Protein AF-A0A7W6ZNG0-F1 (afdb_monomer_lite)

Radius of gyration: 15.79 Å; chains: 1; bounding box: 34×32×44 Å

Foldseek 3Di:
DDPPPPDDPLLLVLLQVCPALPDPDDNVRSQVSCVVVVQAPDRPHGDPVSVVSLCVQQDDLDDDPLLVVLLVQCVPPDDPVSNVVSLVSCVVVVQWDQRPVPRGIDGGSNVVSNCCRPVVVVD

pLDDT: mean 89.83, std 12.47, range [33.31, 97.75]

Sequence (123 aa):
MSEHSDFTDEEIHAVRERFEETTMATTEEKNARLVKLRLVDGPGRLNSRGKAILTMLQGPRTATKAEIAALIRHYTAKTDKEKAAANQELLDVNLGYVSIYHGYVWLNLRGEMLWHHEMMRSR

Structure (mmCIF, N/CA/C/O backbone):
data_AF-A0A7W6ZNG0-F1
#
_entry.id   AF-A0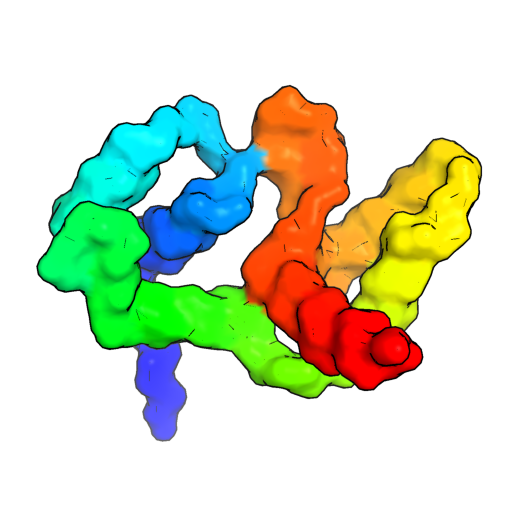A7W6ZNG0-F1
#
loop_
_atom_site.group_PDB
_atom_site.id
_atom_site.type_symbol
_atom_site.label_atom_id
_atom_site.label_alt_id
_atom_site.label_comp_id
_atom_site.label_asym_id
_atom_site.label_entity_id
_atom_site.label_seq_id
_atom_site.pdbx_PDB_ins_code
_atom_site.Cartn_x
_atom_site.Cartn_y
_atom_site.Cartn_z
_atom_site.occupancy
_atom_site.B_iso_or_equiv
_atom_site.auth_seq_id
_atom_site.auth_comp_id
_atom_site.auth_asym_id
_atom_site.auth_atom_id
_atom_site.pdbx_PDB_model_num
ATOM 1 N N . MET A 1 1 ? -12.780 -15.676 -17.551 1.00 33.31 1 MET A N 1
ATOM 2 C CA . MET A 1 1 ? -11.450 -16.092 -17.059 1.00 33.31 1 MET A CA 1
ATOM 3 C C . MET A 1 1 ? -10.691 -14.813 -16.762 1.00 33.31 1 MET A C 1
ATOM 5 O O . MET A 1 1 ? -10.693 -13.943 -17.618 1.00 33.31 1 MET A O 1
ATOM 9 N N . SER A 1 2 ? -10.235 -14.620 -15.525 1.00 40.06 2 SER A N 1
ATOM 10 C CA . SER A 1 2 ? -9.764 -13.324 -15.017 1.00 40.06 2 SER A CA 1
ATOM 11 C C . SER A 1 2 ? -8.412 -12.927 -15.616 1.00 40.06 2 SER A C 1
ATOM 13 O O . SER A 1 2 ? -7.450 -13.668 -15.442 1.00 40.06 2 SER A O 1
ATOM 15 N N . GLU A 1 3 ? -8.325 -11.741 -16.222 1.00 46.53 3 GLU A N 1
ATOM 16 C CA . GLU A 1 3 ? -7.107 -11.085 -16.752 1.00 46.53 3 GLU A CA 1
ATOM 17 C C . GLU A 1 3 ? -6.062 -10.711 -15.669 1.00 46.53 3 GLU A C 1
ATOM 19 O O . GLU A 1 3 ? -5.291 -9.769 -15.818 1.00 46.53 3 GLU A O 1
ATOM 24 N N . HIS A 1 4 ? -6.030 -11.423 -14.543 1.00 49.84 4 HIS A N 1
ATOM 25 C CA . HIS A 1 4 ? -5.078 -11.194 -13.455 1.00 49.84 4 HIS A CA 1
ATOM 26 C C . HIS A 1 4 ? -3.850 -12.120 -13.521 1.00 49.84 4 HIS A C 1
ATOM 28 O O . HIS A 1 4 ? -3.029 -12.082 -12.612 1.00 49.84 4 HIS A O 1
ATOM 34 N N . SER A 1 5 ? -3.696 -12.937 -14.572 1.00 55.59 5 SER A N 1
ATOM 35 C CA . SER A 1 5 ? -2.604 -13.922 -14.686 1.00 55.59 5 SER A CA 1
ATOM 36 C C . SER A 1 5 ? -1.274 -13.389 -15.227 1.00 55.59 5 SER A C 1
ATOM 38 O O . SER A 1 5 ? -0.315 -14.152 -15.276 1.00 55.59 5 SER A O 1
ATOM 40 N N . ASP A 1 6 ? -1.188 -12.121 -15.640 1.00 81.12 6 ASP A N 1
ATOM 41 C CA . ASP A 1 6 ? -0.109 -11.701 -16.548 1.00 81.12 6 ASP A CA 1
ATOM 42 C C . ASP A 1 6 ? 0.951 -10.784 -15.925 1.00 81.12 6 ASP A C 1
ATOM 44 O O . ASP A 1 6 ? 1.876 -10.387 -16.633 1.00 81.12 6 ASP A O 1
ATOM 48 N N . PHE A 1 7 ? 0.850 -10.405 -14.646 1.00 92.12 7 PHE A N 1
ATOM 49 C CA . PHE A 1 7 ? 1.889 -9.607 -13.977 1.00 92.12 7 PHE A CA 1
ATOM 50 C C . PHE A 1 7 ? 2.928 -10.508 -13.318 1.00 92.12 7 PHE A C 1
ATOM 52 O O . PHE A 1 7 ? 2.572 -11.486 -12.664 1.00 92.12 7 PHE A O 1
ATOM 59 N N . THR A 1 8 ? 4.206 -10.161 -13.445 1.00 94.44 8 THR A N 1
ATOM 60 C CA . THR A 1 8 ? 5.260 -10.862 -12.705 1.00 94.44 8 THR A CA 1
ATOM 61 C C . THR A 1 8 ? 5.362 -10.329 -11.279 1.00 94.44 8 THR A C 1
ATOM 63 O O . THR A 1 8 ? 5.059 -9.162 -11.009 1.00 94.44 8 THR A O 1
ATOM 66 N N . ASP A 1 9 ? 5.856 -11.158 -10.359 1.00 94.62 9 ASP A N 1
ATOM 67 C CA . ASP A 1 9 ? 6.121 -10.734 -8.979 1.00 94.62 9 ASP A CA 1
ATOM 68 C C . ASP A 1 9 ? 7.080 -9.537 -8.925 1.00 94.62 9 ASP A C 1
ATOM 70 O O . ASP A 1 9 ? 6.912 -8.637 -8.103 1.00 94.62 9 ASP A O 1
ATOM 74 N N . GLU A 1 10 ? 8.047 -9.476 -9.847 1.00 95.31 10 GLU A N 1
ATOM 75 C CA . GLU A 1 10 ? 8.983 -8.356 -9.972 1.00 95.31 10 GLU A CA 1
ATOM 76 C C . GLU A 1 10 ? 8.276 -7.048 -10.346 1.00 95.31 10 GLU A C 1
ATOM 78 O O . GLU A 1 10 ? 8.589 -5.994 -9.789 1.00 95.31 10 GLU A O 1
ATOM 83 N N . GLU A 1 11 ? 7.306 -7.095 -11.263 1.00 96.62 11 GLU A N 1
ATOM 84 C CA . GLU A 1 11 ? 6.517 -5.925 -11.653 1.00 96.62 11 GLU A CA 1
ATOM 85 C C . GLU A 1 11 ? 5.623 -5.445 -10.511 1.00 96.62 11 GLU A C 1
ATOM 87 O O . GLU A 1 11 ? 5.567 -4.246 -10.224 1.00 96.62 11 GLU A O 1
ATOM 92 N N . ILE A 1 12 ? 4.958 -6.380 -9.828 1.00 96.06 12 ILE A N 1
ATOM 93 C CA . ILE A 1 12 ? 4.118 -6.081 -8.667 1.00 96.06 12 ILE A CA 1
ATOM 94 C C . ILE A 1 12 ? 4.961 -5.437 -7.567 1.00 96.06 12 ILE A C 1
ATOM 96 O O . ILE A 1 12 ? 4.576 -4.402 -7.017 1.00 96.06 12 ILE A O 1
ATOM 100 N N . HIS A 1 13 ? 6.124 -6.017 -7.274 1.00 95.38 13 HIS A N 1
ATOM 101 C CA . HIS A 1 13 ? 7.035 -5.510 -6.260 1.00 95.38 13 HIS A CA 1
ATOM 102 C C . HIS A 1 13 ? 7.566 -4.118 -6.616 1.00 95.38 13 HIS A C 1
ATOM 104 O O . HIS A 1 13 ? 7.490 -3.216 -5.785 1.00 95.38 13 HIS A O 1
ATOM 110 N N . ALA A 1 14 ? 7.994 -3.895 -7.862 1.00 95.62 14 ALA A N 1
ATOM 111 C CA . ALA A 1 14 ? 8.505 -2.597 -8.300 1.00 95.62 14 ALA A CA 1
ATOM 112 C C . ALA A 1 14 ? 7.451 -1.481 -8.207 1.00 95.62 14 ALA A C 1
ATOM 114 O O . ALA A 1 14 ? 7.769 -0.351 -7.829 1.00 95.62 14 ALA A O 1
ATOM 115 N N . VAL A 1 15 ? 6.186 -1.776 -8.536 1.00 95.62 15 VAL A N 1
ATOM 116 C CA . VAL A 1 15 ? 5.094 -0.805 -8.365 1.00 95.62 15 VAL A CA 1
ATOM 117 C C . VAL A 1 15 ? 4.798 -0.576 -6.888 1.00 95.62 15 VAL A C 1
ATOM 119 O O . VAL A 1 15 ? 4.587 0.569 -6.503 1.00 95.62 15 VAL A O 1
ATOM 122 N N . ARG A 1 16 ? 4.823 -1.620 -6.054 1.00 95.25 16 ARG A N 1
ATOM 123 C CA . ARG A 1 16 ? 4.606 -1.508 -4.606 1.00 95.25 16 ARG A CA 1
ATOM 124 C C . ARG A 1 16 ? 5.671 -0.637 -3.930 1.00 95.25 16 ARG A C 1
ATOM 126 O O . ARG A 1 16 ? 5.329 0.353 -3.293 1.00 95.25 16 ARG A O 1
ATOM 133 N N . GLU A 1 17 ? 6.953 -0.940 -4.132 1.00 93.31 17 GLU A N 1
ATOM 134 C CA . GLU A 1 17 ? 8.098 -0.220 -3.537 1.00 93.31 17 GLU A CA 1
ATOM 135 C C . GLU A 1 17 ? 8.171 1.263 -3.911 1.00 93.31 17 GLU A C 1
ATOM 137 O O . GLU A 1 17 ? 8.815 2.065 -3.224 1.00 93.31 17 GLU A O 1
ATOM 142 N N . ARG A 1 18 ? 7.544 1.639 -5.029 1.00 91.12 18 ARG A N 1
ATOM 143 C CA . ARG A 1 18 ? 7.440 3.033 -5.453 1.00 91.12 18 ARG A CA 1
ATOM 144 C C . ARG A 1 18 ? 6.679 3.883 -4.432 1.00 91.12 18 ARG A C 1
ATOM 146 O O . ARG A 1 18 ? 6.978 5.067 -4.305 1.00 91.12 18 ARG A O 1
ATOM 153 N N . PHE A 1 19 ? 5.691 3.298 -3.762 1.00 90.69 19 PHE A N 1
ATOM 154 C CA . PHE A 1 19 ? 4.820 3.987 -2.807 1.00 90.69 19 PHE A CA 1
ATOM 155 C C . PHE A 1 19 ? 5.074 3.538 -1.370 1.00 90.69 19 PHE A C 1
ATOM 157 O O . PHE A 1 19 ? 4.909 4.325 -0.447 1.00 90.69 19 PHE A O 1
ATOM 164 N N . GLU A 1 20 ? 5.486 2.287 -1.189 1.00 90.94 20 GLU A N 1
ATOM 165 C CA . GLU A 1 20 ? 5.691 1.680 0.116 1.00 90.94 20 GLU A CA 1
ATOM 166 C C . GLU A 1 20 ? 7.187 1.584 0.437 1.00 90.94 20 GLU A C 1
ATOM 168 O O . GLU A 1 20 ? 8.002 1.121 -0.367 1.00 90.94 20 GLU A O 1
ATOM 173 N N . GLU A 1 21 ? 7.563 1.987 1.646 1.00 88.12 21 GLU A N 1
ATOM 174 C CA . GLU A 1 21 ? 8.924 1.911 2.179 1.00 88.12 21 GLU A CA 1
ATOM 175 C C . GLU A 1 21 ? 9.276 0.487 2.633 1.00 88.12 21 GLU A C 1
ATOM 177 O O . GLU A 1 21 ? 9.524 0.215 3.809 1.00 88.12 21 GLU A O 1
ATOM 182 N N . THR A 1 22 ? 9.251 -0.447 1.687 1.00 86.50 22 THR A N 1
ATOM 183 C CA . THR A 1 22 ? 9.463 -1.882 1.937 1.00 86.50 22 THR A CA 1
ATOM 184 C C . THR A 1 22 ? 10.897 -2.338 1.672 1.00 86.50 22 THR A C 1
ATOM 186 O O . THR A 1 22 ? 11.274 -3.424 2.102 1.00 86.50 22 THR A O 1
ATOM 189 N N . THR A 1 23 ? 11.717 -1.519 1.001 1.00 87.75 23 THR A N 1
ATOM 190 C CA . THR A 1 23 ? 13.130 -1.806 0.691 1.00 87.75 23 THR A CA 1
ATOM 191 C C . THR A 1 23 ? 14.022 -0.585 0.891 1.00 87.75 23 THR A C 1
ATOM 193 O O . THR A 1 23 ? 13.546 0.551 0.883 1.00 87.75 23 THR A O 1
ATOM 196 N N . MET A 1 24 ? 15.325 -0.830 1.100 1.00 90.06 24 MET A N 1
ATOM 197 C CA . MET A 1 24 ? 16.339 0.214 1.339 1.00 90.06 24 MET A CA 1
ATOM 198 C C . MET A 1 24 ? 16.739 0.947 0.048 1.00 90.06 24 MET A C 1
ATOM 200 O O . MET A 1 24 ? 17.643 1.780 0.067 1.00 90.06 24 MET A O 1
ATOM 204 N N . ALA A 1 25 ? 16.102 0.609 -1.077 1.00 89.94 25 ALA A N 1
ATOM 205 C CA . ALA A 1 25 ? 16.410 1.176 -2.376 1.00 89.94 25 ALA A CA 1
ATOM 206 C C . ALA A 1 25 ? 16.125 2.683 -2.392 1.00 89.94 25 ALA A C 1
ATOM 208 O O . ALA A 1 25 ? 15.072 3.157 -1.958 1.00 89.94 25 ALA A O 1
ATOM 209 N N . THR A 1 26 ? 17.056 3.438 -2.955 1.00 91.50 26 THR A N 1
ATOM 210 C CA . THR A 1 26 ? 16.897 4.864 -3.226 1.00 91.50 26 THR A CA 1
ATOM 211 C C . THR A 1 26 ? 15.785 5.112 -4.248 1.00 91.50 26 THR A C 1
ATOM 213 O O . THR A 1 26 ? 15.409 4.243 -5.040 1.00 91.50 26 THR A O 1
ATOM 216 N N . THR A 1 27 ? 15.269 6.342 -4.290 1.00 90.00 27 THR A N 1
ATOM 217 C CA . THR A 1 27 ? 14.297 6.764 -5.311 1.00 90.00 27 THR A CA 1
ATOM 218 C C . THR A 1 27 ? 14.821 6.549 -6.734 1.00 90.00 27 THR A C 1
ATOM 220 O O . THR A 1 27 ? 14.053 6.189 -7.627 1.00 90.00 27 THR A O 1
ATOM 223 N N . GLU A 1 28 ? 16.123 6.744 -6.956 1.00 91.69 28 GLU A N 1
ATOM 224 C CA . GLU A 1 28 ? 16.760 6.518 -8.254 1.00 91.69 28 GLU A CA 1
ATOM 225 C C . GLU A 1 28 ? 16.735 5.035 -8.642 1.00 91.69 28 GLU A C 1
ATOM 227 O O . GLU A 1 28 ? 16.277 4.698 -9.734 1.00 91.69 28 GLU A O 1
ATOM 232 N N . GLU A 1 29 ? 17.109 4.138 -7.727 1.00 93.12 29 GLU A N 1
ATOM 233 C CA . GLU A 1 29 ? 17.080 2.688 -7.954 1.00 93.12 29 GLU A CA 1
ATOM 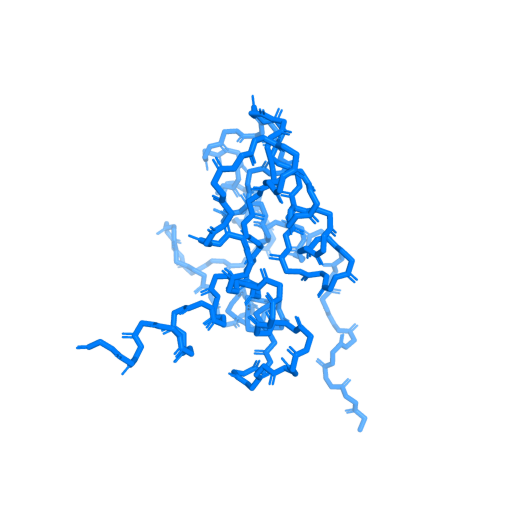234 C C . GLU A 1 29 ? 15.658 2.167 -8.200 1.00 93.12 29 GLU A C 1
ATOM 236 O O . GLU A 1 29 ? 15.431 1.372 -9.118 1.00 93.12 29 GLU A O 1
ATOM 241 N N . LYS A 1 30 ? 14.676 2.659 -7.433 1.00 92.88 30 LYS A N 1
ATOM 242 C CA . LYS A 1 30 ? 13.252 2.339 -7.629 1.00 92.88 30 LYS A CA 1
ATOM 243 C C . LYS A 1 30 ? 12.772 2.771 -9.016 1.00 92.88 30 LYS A C 1
ATOM 245 O O . LYS A 1 30 ? 12.126 2.000 -9.729 1.00 92.88 30 LYS A O 1
ATOM 250 N N . ASN A 1 31 ? 13.124 3.984 -9.443 1.00 91.81 31 ASN A N 1
ATOM 251 C CA . ASN A 1 31 ? 12.770 4.486 -10.770 1.00 91.81 31 ASN A CA 1
ATOM 252 C C . ASN A 1 31 ? 13.466 3.703 -11.890 1.00 91.81 31 ASN A C 1
ATOM 254 O O . ASN A 1 31 ? 12.817 3.350 -12.876 1.00 91.81 31 ASN A O 1
ATOM 258 N N . ALA A 1 32 ? 14.751 3.378 -11.734 1.00 93.00 32 ALA A N 1
ATOM 259 C CA . ALA A 1 32 ? 15.495 2.570 -12.695 1.00 93.00 32 ALA A CA 1
ATOM 260 C C . ALA A 1 32 ? 14.873 1.174 -12.866 1.00 93.00 32 ALA A C 1
ATOM 262 O O . ALA A 1 32 ? 14.754 0.682 -13.991 1.00 93.00 32 ALA A O 1
ATOM 263 N N . ARG A 1 33 ? 14.394 0.558 -11.775 1.00 94.62 33 ARG A N 1
ATOM 264 C CA . ARG A 1 33 ? 13.676 -0.726 -11.811 1.00 94.62 33 ARG A CA 1
ATOM 265 C C . ARG A 1 33 ? 12.383 -0.637 -12.623 1.00 94.62 33 ARG A C 1
ATOM 267 O O . ARG A 1 33 ? 12.155 -1.472 -13.495 1.00 94.62 33 ARG A O 1
ATOM 274 N N . LEU A 1 34 ? 11.580 0.405 -12.410 1.00 95.44 34 LEU A N 1
ATOM 275 C CA . LEU A 1 34 ? 10.354 0.638 -13.185 1.00 95.44 34 LEU A CA 1
ATOM 276 C C . LEU A 1 34 ? 10.630 0.861 -14.681 1.00 95.44 34 LEU A C 1
ATOM 278 O O . LEU A 1 34 ? 9.867 0.382 -15.522 1.00 95.44 34 LEU A O 1
ATOM 282 N N . VAL A 1 35 ? 11.722 1.556 -15.022 1.00 95.06 35 VAL A N 1
ATOM 283 C CA . VAL A 1 35 ? 12.167 1.743 -16.415 1.00 95.06 35 VAL A CA 1
ATOM 284 C C . VAL A 1 35 ? 12.596 0.413 -17.032 1.00 95.06 35 VAL A C 1
ATOM 286 O O . VAL A 1 35 ? 12.141 0.076 -18.125 1.00 95.06 35 VAL A O 1
ATOM 289 N N . LYS A 1 36 ? 13.417 -0.377 -16.327 1.00 95.38 36 LYS A N 1
ATOM 290 C CA . LYS A 1 36 ? 13.880 -1.698 -16.783 1.00 95.38 36 LYS A CA 1
ATOM 291 C C . LYS A 1 36 ? 12.707 -2.635 -17.088 1.00 95.38 36 LYS A C 1
ATOM 293 O O . LYS A 1 36 ? 12.734 -3.335 -18.096 1.00 95.38 36 LYS A O 1
ATOM 298 N N . LEU A 1 37 ? 11.672 -2.601 -16.250 1.00 95.88 37 LEU A N 1
ATOM 299 C CA . LEU A 1 37 ? 10.448 -3.392 -16.403 1.00 95.88 37 LEU A CA 1
ATOM 300 C C . LEU A 1 37 ? 9.439 -2.781 -17.390 1.00 95.88 37 LEU A C 1
ATOM 302 O O . LEU A 1 37 ? 8.366 -3.338 -17.590 1.00 95.88 37 LEU A O 1
ATOM 306 N N . ARG A 1 38 ? 9.764 -1.644 -18.026 1.00 95.50 38 ARG A N 1
ATOM 307 C CA . ARG A 1 38 ? 8.887 -0.936 -18.975 1.00 95.50 38 ARG A CA 1
ATOM 308 C C . ARG A 1 38 ? 7.505 -0.627 -18.386 1.00 95.50 38 ARG A C 1
ATOM 310 O O . ARG A 1 38 ? 6.490 -0.755 -19.066 1.00 95.50 38 ARG A O 1
ATOM 317 N N . LEU A 1 39 ? 7.462 -0.200 -17.124 1.00 96.44 39 LEU A N 1
ATOM 318 C CA . LEU A 1 39 ? 6.229 0.159 -16.404 1.00 96.44 39 LEU A CA 1
ATOM 319 C C . LEU A 1 39 ? 5.958 1.670 -16.384 1.00 96.44 39 LEU A C 1
ATOM 321 O O . LEU A 1 39 ? 5.010 2.128 -15.742 1.00 96.44 39 LEU A O 1
ATOM 325 N N . VAL A 1 40 ? 6.781 2.458 -17.075 1.00 95.75 40 VAL A N 1
ATOM 326 C CA . VAL A 1 40 ? 6.680 3.919 -17.154 1.00 95.75 40 VAL A CA 1
ATOM 327 C C . VAL A 1 40 ? 6.788 4.400 -18.598 1.00 95.75 40 VAL A C 1
ATOM 329 O O . VAL A 1 40 ? 7.547 3.836 -19.380 1.00 95.75 40 VAL A O 1
ATOM 332 N N . ASP A 1 41 ? 6.047 5.458 -18.932 1.00 91.56 41 ASP A N 1
ATOM 333 C CA . ASP A 1 41 ? 6.111 6.126 -20.249 1.00 91.56 41 ASP A CA 1
ATOM 334 C C . ASP A 1 41 ? 7.119 7.290 -20.266 1.00 91.56 41 ASP A C 1
ATOM 336 O O . ASP A 1 41 ? 7.373 7.912 -21.293 1.00 91.56 41 ASP A O 1
ATOM 340 N N . GLY A 1 42 ? 7.669 7.627 -19.103 1.00 83.06 42 GLY A N 1
ATOM 341 C CA . GLY A 1 42 ? 8.591 8.734 -18.909 1.00 83.06 42 GLY A CA 1
ATOM 342 C C . GLY A 1 42 ? 8.944 8.891 -17.432 1.00 83.06 42 GLY A C 1
ATOM 343 O O . GLY A 1 42 ? 8.434 8.135 -16.593 1.00 83.06 42 GLY A O 1
ATOM 344 N N . PRO A 1 43 ? 9.800 9.867 -17.088 1.00 79.88 43 PRO A N 1
ATOM 345 C CA . PRO A 1 43 ? 10.259 10.072 -15.720 1.00 79.88 43 PRO A CA 1
ATOM 346 C C . PRO A 1 43 ? 9.085 10.151 -14.741 1.00 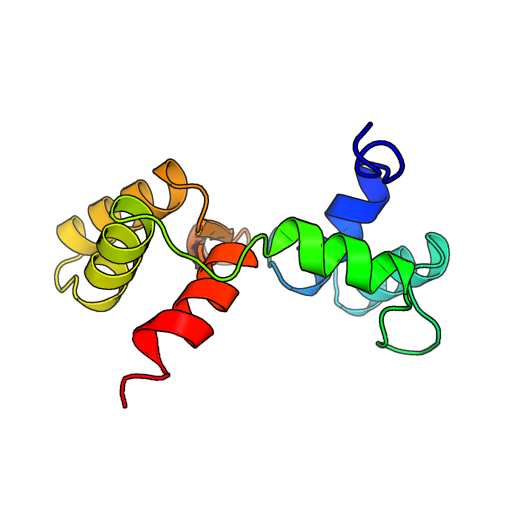79.88 43 PRO A C 1
ATOM 348 O O . PRO A 1 43 ? 8.235 11.035 -14.822 1.00 79.88 43 PRO A O 1
ATOM 351 N N . GLY A 1 44 ? 9.006 9.178 -13.835 1.00 74.56 44 GLY A N 1
ATOM 352 C CA . GLY A 1 44 ? 8.009 9.174 -12.772 1.00 74.56 44 GLY A CA 1
ATOM 353 C C . GLY A 1 44 ? 6.551 8.958 -13.205 1.00 74.56 44 GLY A C 1
ATOM 354 O O . GLY A 1 44 ? 5.686 9.077 -12.345 1.00 74.56 44 GLY A O 1
ATOM 355 N N . ARG A 1 45 ? 6.222 8.600 -14.453 1.00 91.25 45 ARG A N 1
ATOM 356 C CA . ARG A 1 45 ? 4.820 8.365 -14.857 1.00 91.25 45 ARG A CA 1
ATOM 357 C C . ARG A 1 45 ? 4.577 6.904 -15.208 1.00 91.25 45 ARG A C 1
ATOM 359 O O . ARG A 1 45 ? 5.041 6.447 -16.247 1.00 91.25 45 ARG A O 1
ATOM 366 N N . LEU A 1 46 ? 3.810 6.200 -14.367 1.00 95.38 46 LEU A N 1
ATOM 367 C CA . LEU A 1 46 ? 3.368 4.834 -14.667 1.00 95.38 46 LEU A CA 1
ATOM 368 C C . LEU A 1 46 ? 2.582 4.810 -15.982 1.00 95.38 46 LEU A C 1
ATOM 370 O O . LEU A 1 46 ? 1.686 5.639 -16.192 1.00 95.38 46 LEU A O 1
ATOM 374 N N . ASN A 1 47 ? 2.908 3.844 -16.833 1.00 96.12 47 ASN A N 1
ATOM 375 C CA . ASN A 1 47 ? 2.161 3.577 -18.053 1.00 96.12 47 ASN A CA 1
ATOM 376 C C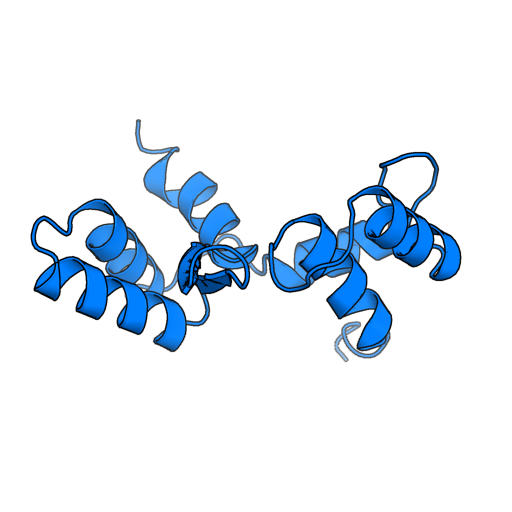 . ASN A 1 47 ? 0.879 2.789 -17.756 1.00 96.12 47 ASN A C 1
ATOM 378 O O . ASN A 1 47 ? 0.539 2.538 -16.596 1.00 96.12 47 ASN A O 1
ATOM 382 N N . SER A 1 48 ? 0.142 2.395 -18.795 1.00 95.75 48 SER A N 1
ATOM 383 C CA . SER A 1 48 ? -1.108 1.639 -18.637 1.00 95.75 48 SER A CA 1
ATOM 384 C C . SER A 1 48 ? -0.928 0.347 -17.832 1.00 95.75 48 SER A C 1
ATOM 386 O O . SER A 1 48 ? -1.768 0.039 -16.989 1.00 95.75 48 SER A O 1
ATOM 388 N N . ARG A 1 49 ? 0.189 -0.369 -18.017 1.00 95.06 49 ARG A N 1
ATOM 389 C CA . ARG A 1 49 ? 0.484 -1.612 -17.293 1.00 95.06 49 ARG A CA 1
ATOM 390 C C . ARG A 1 49 ? 0.825 -1.348 -15.827 1.00 95.06 49 ARG A C 1
ATOM 392 O O . ARG A 1 49 ? 0.223 -1.953 -14.946 1.00 95.06 49 ARG A O 1
ATOM 399 N N . GLY A 1 50 ? 1.700 -0.379 -15.551 1.00 96.25 50 GLY A N 1
ATOM 400 C CA . GLY A 1 50 ? 2.012 0.039 -14.181 1.00 96.25 50 GLY A CA 1
ATOM 401 C C . GLY A 1 50 ? 0.777 0.534 -13.416 1.00 96.25 50 GLY A C 1
ATOM 402 O O . GLY A 1 50 ? 0.604 0.226 -12.239 1.00 96.25 50 GLY A O 1
ATOM 403 N N . LYS A 1 51 ? -0.135 1.246 -14.090 1.00 95.94 51 LYS A N 1
ATOM 404 C CA . LYS A 1 51 ? -1.423 1.672 -13.515 1.00 95.94 51 LYS A CA 1
ATOM 405 C C . LYS A 1 51 ? -2.375 0.511 -13.248 1.00 95.94 51 LYS A C 1
ATOM 407 O O . LYS A 1 51 ? -3.110 0.564 -12.265 1.00 95.94 51 LYS A O 1
ATOM 412 N N . ALA A 1 52 ? -2.383 -0.511 -14.100 1.00 95.62 52 ALA A N 1
ATOM 413 C CA . ALA A 1 52 ? -3.190 -1.706 -13.879 1.00 95.62 52 ALA A CA 1
ATOM 414 C C . ALA A 1 52 ? -2.712 -2.466 -12.631 1.00 95.62 52 ALA A C 1
ATOM 416 O O . ALA A 1 52 ? -3.532 -2.815 -11.787 1.00 95.62 52 ALA A O 1
ATOM 417 N N . ILE A 1 53 ? -1.394 -2.606 -12.451 1.00 96.75 53 ILE A N 1
ATOM 418 C CA . ILE A 1 53 ? -0.801 -3.175 -11.230 1.00 96.75 53 ILE A CA 1
ATOM 419 C C . ILE A 1 53 ? -1.158 -2.325 -10.006 1.00 96.75 53 ILE A C 1
ATOM 421 O O . ILE A 1 53 ? -1.600 -2.864 -8.996 1.00 96.75 53 ILE A O 1
ATOM 425 N N . LEU A 1 54 ? -1.025 -0.997 -10.094 1.00 96.19 54 LEU A N 1
ATOM 426 C CA . LEU A 1 54 ? -1.416 -0.093 -9.007 1.00 96.19 54 LEU A CA 1
ATOM 427 C C . LEU A 1 54 ? -2.898 -0.264 -8.640 1.00 96.19 54 LEU A C 1
ATOM 429 O O . LEU A 1 54 ? -3.236 -0.358 -7.465 1.00 96.19 54 LEU A O 1
ATOM 433 N N . THR A 1 55 ? -3.773 -0.357 -9.641 1.00 95.38 55 THR A N 1
ATOM 434 C CA . THR A 1 55 ? -5.216 -0.560 -9.446 1.00 95.38 55 THR A CA 1
ATOM 435 C C . THR A 1 55 ? -5.502 -1.914 -8.795 1.00 95.38 55 THR A C 1
ATOM 437 O O . THR A 1 55 ? -6.335 -1.998 -7.898 1.00 95.38 55 THR A O 1
ATOM 440 N N . MET A 1 56 ? -4.786 -2.966 -9.198 1.00 95.56 56 MET A N 1
ATOM 441 C CA . MET A 1 56 ? -4.874 -4.287 -8.575 1.00 95.56 56 MET A CA 1
ATOM 442 C C . MET A 1 56 ? -4.437 -4.246 -7.103 1.00 95.56 56 MET A C 1
ATOM 444 O O . MET A 1 56 ? -5.128 -4.803 -6.256 1.00 95.56 56 MET A O 1
ATOM 448 N N . LEU A 1 57 ? -3.327 -3.566 -6.792 1.00 95.88 57 LEU A N 1
ATOM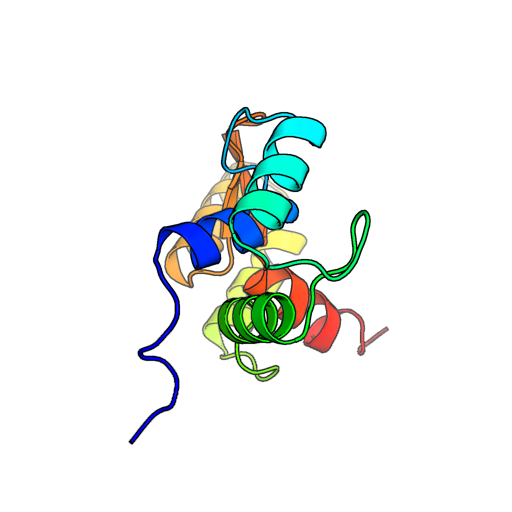 449 C CA . LEU A 1 57 ? -2.817 -3.418 -5.423 1.00 95.88 57 LEU A CA 1
ATOM 450 C C . LEU A 1 57 ? -3.764 -2.606 -4.528 1.00 95.88 57 LEU A C 1
ATOM 452 O O . LEU A 1 57 ? -3.923 -2.927 -3.356 1.00 95.88 57 LEU A O 1
ATOM 456 N N . GLN A 1 58 ? -4.416 -1.579 -5.075 1.00 95.62 58 GLN A N 1
ATOM 457 C CA . GLN A 1 58 ? -5.443 -0.810 -4.366 1.00 95.62 58 GLN A CA 1
ATOM 458 C C . GLN A 1 58 ? -6.731 -1.626 -4.165 1.00 95.62 58 GLN A C 1
ATOM 460 O O . GLN A 1 58 ? -7.398 -1.520 -3.133 1.00 95.62 58 GLN A O 1
ATOM 465 N N . GLY A 1 59 ? -7.080 -2.467 -5.138 1.00 93.50 59 GLY A N 1
ATOM 466 C CA . GLY A 1 59 ? -8.311 -3.244 -5.128 1.00 93.50 59 GLY A CA 1
ATOM 467 C C . GLY A 1 59 ? -9.572 -2.372 -5.249 1.00 93.50 59 GLY A C 1
ATOM 468 O O . GLY A 1 59 ? -9.509 -1.201 -5.637 1.00 93.50 59 GLY A O 1
ATOM 469 N N . PRO A 1 60 ? -10.759 -2.931 -4.950 1.00 92.94 60 PRO A N 1
ATOM 470 C CA . PRO A 1 60 ? -12.017 -2.201 -5.051 1.00 92.94 60 PRO A CA 1
ATOM 471 C C 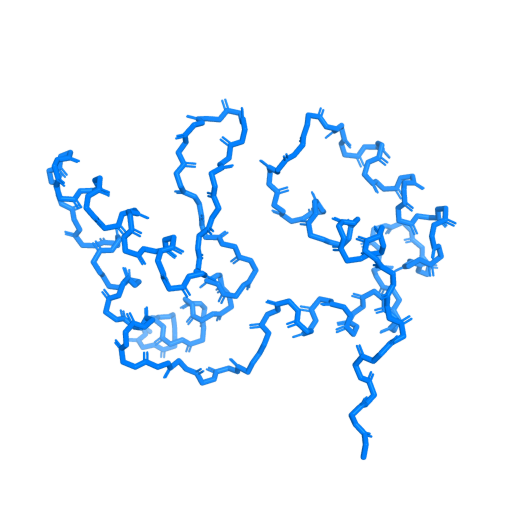. PRO A 1 60 ? -12.125 -1.113 -3.980 1.00 92.94 60 PRO A C 1
ATOM 473 O O . PRO A 1 60 ? -11.691 -1.311 -2.846 1.00 92.94 60 PRO A O 1
ATOM 476 N N . ARG A 1 61 ? -12.802 -0.010 -4.333 1.00 91.00 61 ARG A N 1
ATOM 477 C CA . ARG A 1 61 ? -13.080 1.143 -3.450 1.00 91.00 61 ARG A CA 1
ATOM 478 C C . ARG A 1 61 ? -14.033 0.845 -2.294 1.00 91.00 61 ARG A C 1
ATOM 480 O O . ARG A 1 61 ? -14.209 1.681 -1.423 1.00 91.00 61 ARG A O 1
ATOM 487 N N . THR A 1 62 ? -14.675 -0.315 -2.302 1.00 90.75 62 THR A N 1
ATOM 488 C CA . THR A 1 62 ? -15.548 -0.758 -1.218 1.00 90.75 62 THR A CA 1
ATOM 489 C C . THR A 1 62 ? -14.716 -1.382 -0.106 1.00 90.75 62 THR A C 1
ATOM 491 O O . THR A 1 62 ? -13.982 -2.345 -0.354 1.00 90.75 62 THR A O 1
ATOM 494 N N . ALA A 1 63 ? -14.878 -0.873 1.112 1.00 91.19 63 ALA A N 1
ATOM 495 C CA . ALA A 1 63 ? -14.300 -1.461 2.310 1.00 91.19 63 ALA A CA 1
ATOM 496 C C . ALA A 1 63 ? -15.252 -2.483 2.950 1.00 91.19 63 ALA A C 1
ATOM 498 O O . ALA A 1 63 ? -16.472 -2.305 2.994 1.00 91.19 63 ALA A O 1
ATOM 499 N N . THR A 1 64 ? -14.689 -3.550 3.499 1.00 94.62 64 THR A N 1
ATOM 500 C CA . THR A 1 64 ? -15.388 -4.444 4.422 1.00 94.62 64 THR A CA 1
ATOM 501 C C . THR A 1 64 ? -15.534 -3.785 5.796 1.00 94.62 64 THR A C 1
ATOM 503 O O . THR A 1 64 ? -14.791 -2.875 6.161 1.00 94.62 64 THR A O 1
ATOM 506 N N . LYS A 1 65 ? -16.460 -4.284 6.623 1.00 94.50 65 LYS A N 1
ATOM 507 C CA . LYS A 1 65 ? -16.619 -3.789 8.004 1.00 94.50 65 LYS A CA 1
ATOM 508 C C . LYS A 1 65 ? -15.335 -3.925 8.832 1.00 94.50 65 LYS A C 1
ATOM 510 O O . LYS A 1 65 ? -15.063 -3.061 9.658 1.00 94.50 65 LYS A O 1
ATOM 515 N N . ALA A 1 66 ? -14.566 -4.994 8.610 1.00 96.31 66 ALA A N 1
ATOM 516 C CA . ALA A 1 66 ? -13.302 -5.230 9.303 1.00 96.31 66 ALA A CA 1
ATOM 517 C C . ALA A 1 66 ? -12.239 -4.197 8.903 1.00 96.31 66 ALA A C 1
ATOM 519 O O . ALA A 1 66 ? -11.596 -3.621 9.773 1.00 96.31 66 ALA A O 1
ATOM 520 N N . GLU A 1 67 ? -12.123 -3.900 7.607 1.00 96.25 67 GLU A N 1
ATOM 521 C CA . GLU A 1 67 ? -11.213 -2.876 7.080 1.00 96.25 67 GLU A CA 1
ATOM 522 C C . GLU A 1 67 ? -11.529 -1.482 7.632 1.00 96.25 67 GLU A C 1
ATOM 524 O O . GLU A 1 67 ? -10.634 -0.785 8.104 1.00 96.25 67 GLU A O 1
ATOM 529 N N . ILE A 1 68 ? -12.810 -1.098 7.652 1.00 94.25 68 ILE A N 1
ATOM 530 C CA . ILE A 1 68 ? -13.248 0.178 8.236 1.00 94.25 68 ILE A CA 1
ATOM 531 C C . ILE A 1 68 ? -12.908 0.227 9.731 1.00 94.25 68 ILE A C 1
ATOM 533 O O . ILE A 1 68 ? -12.369 1.224 10.210 1.00 94.25 68 ILE A O 1
ATOM 537 N N . ALA A 1 69 ? -13.203 -0.840 10.480 1.00 94.75 69 ALA A N 1
ATOM 538 C CA . ALA A 1 69 ? -12.933 -0.893 11.914 1.00 94.75 69 ALA A CA 1
ATOM 539 C C . ALA A 1 69 ? -11.430 -0.788 12.227 1.00 94.75 69 ALA A C 1
ATOM 541 O O . ALA A 1 69 ? -11.056 -0.033 13.126 1.00 94.75 69 ALA A O 1
ATOM 542 N N . ALA A 1 70 ? -10.583 -1.487 11.466 1.00 96.56 70 ALA A N 1
ATOM 543 C CA . ALA A 1 70 ? -9.131 -1.428 11.609 1.00 96.56 70 ALA A CA 1
ATOM 544 C C . ALA A 1 70 ? -8.594 -0.015 11.317 1.00 96.56 70 ALA A C 1
ATOM 546 O O . ALA A 1 70 ? -7.840 0.533 12.121 1.00 96.56 70 ALA A O 1
ATOM 547 N N . LEU A 1 71 ? -9.053 0.622 10.229 1.00 95.19 71 LEU A N 1
ATOM 548 C CA . LEU A 1 71 ? -8.699 2.009 9.902 1.00 95.19 71 LEU A CA 1
ATOM 549 C C . LEU A 1 71 ? -9.123 2.981 11.012 1.00 95.19 71 LEU A C 1
ATOM 551 O O . LEU A 1 71 ? -8.312 3.781 11.473 1.00 95.19 71 LEU A O 1
ATOM 555 N N . ILE A 1 72 ? -10.369 2.900 11.495 1.00 93.44 72 ILE A N 1
ATOM 556 C CA . ILE A 1 72 ? -10.851 3.766 12.584 1.00 93.44 72 ILE A CA 1
ATOM 557 C C . ILE A 1 72 ? -9.987 3.591 13.834 1.00 93.44 72 ILE A C 1
ATOM 559 O O . ILE A 1 72 ? -9.572 4.585 14.433 1.00 93.44 72 ILE A O 1
ATOM 563 N N . ARG A 1 73 ? -9.701 2.347 14.238 1.00 93.88 73 ARG A N 1
ATOM 564 C CA . ARG A 1 73 ? -8.900 2.075 15.438 1.00 93.88 73 ARG A CA 1
ATOM 565 C C . ARG A 1 73 ? -7.475 2.590 15.304 1.00 93.88 73 ARG A C 1
ATOM 567 O O . ARG A 1 73 ? -6.989 3.204 16.250 1.00 93.88 73 ARG A O 1
ATOM 574 N N . HIS A 1 74 ? -6.850 2.442 14.137 1.00 93.69 74 HIS A N 1
ATOM 575 C CA . HIS A 1 74 ? -5.506 2.966 13.888 1.00 93.69 74 HIS A CA 1
ATOM 576 C C . HIS A 1 74 ? -5.416 4.480 14.132 1.00 93.69 74 HIS A C 1
ATOM 578 O O . HIS A 1 74 ? -4.497 4.940 14.806 1.00 93.69 74 HIS A O 1
ATOM 584 N N . TYR A 1 75 ? -6.412 5.250 13.683 1.00 89.88 75 TYR A N 1
ATOM 585 C CA . TYR A 1 75 ? -6.424 6.709 13.855 1.00 89.88 75 TYR A CA 1
ATOM 586 C C . TYR A 1 75 ? -7.009 7.209 15.184 1.00 89.88 75 TYR A C 1
ATOM 588 O O . TYR A 1 75 ? -6.855 8.387 15.508 1.00 89.88 75 TYR A O 1
ATOM 596 N N . THR A 1 76 ? -7.694 6.361 15.955 1.00 92.88 76 THR A N 1
ATOM 597 C CA . THR A 1 76 ? -8.320 6.759 17.233 1.00 92.88 76 THR A CA 1
ATOM 598 C C . THR A 1 76 ? -7.598 6.227 18.472 1.00 92.88 76 THR A C 1
ATOM 600 O O . THR A 1 76 ? -7.869 6.713 19.573 1.00 92.88 76 THR A O 1
ATOM 603 N N . ALA A 1 77 ? -6.665 5.283 18.312 1.00 94.31 77 ALA A N 1
ATOM 604 C CA . ALA A 1 77 ? -5.835 4.746 19.387 1.00 94.31 77 ALA A CA 1
ATOM 605 C C . ALA A 1 77 ? -4.985 5.835 20.066 1.00 94.31 77 ALA A C 1
ATOM 607 O O . ALA A 1 77 ? -4.319 6.634 19.403 1.00 94.31 77 ALA A O 1
ATOM 608 N N . LYS A 1 78 ? -4.970 5.857 21.405 1.00 94.69 78 LYS A N 1
ATOM 609 C CA . LYS A 1 78 ? -4.315 6.922 22.186 1.00 94.69 78 LYS A CA 1
ATOM 610 C C . LYS A 1 78 ? -3.078 6.427 22.915 1.00 94.69 78 LYS A C 1
ATOM 612 O O . LYS A 1 78 ? -2.059 7.116 22.933 1.00 94.69 78 LYS A O 1
ATOM 617 N N . THR A 1 79 ? -3.164 5.241 23.501 1.00 96.44 79 THR A N 1
ATOM 618 C CA . THR A 1 79 ? -2.069 4.628 24.260 1.00 96.44 79 THR A CA 1
ATOM 619 C C . THR A 1 79 ? -1.196 3.753 23.368 1.00 96.44 79 THR A C 1
ATOM 621 O O . THR A 1 79 ? -1.647 3.253 22.340 1.00 96.44 79 THR A O 1
ATOM 624 N N . ASP A 1 80 ? 0.046 3.502 23.775 1.00 93.44 80 ASP A N 1
ATOM 625 C CA . ASP A 1 80 ? 0.958 2.654 22.994 1.00 93.44 80 ASP A CA 1
ATOM 626 C C . ASP A 1 80 ? 0.446 1.214 22.863 1.00 93.44 80 ASP A C 1
ATOM 628 O O . ASP A 1 80 ? 0.584 0.597 21.808 1.00 93.44 80 ASP A O 1
ATOM 632 N N . LYS A 1 81 ? -0.242 0.704 23.894 1.00 95.19 81 LYS A N 1
ATOM 633 C CA . LYS A 1 81 ? -0.899 -0.609 23.851 1.00 95.19 81 LYS A CA 1
ATOM 634 C C . LYS A 1 81 ? -2.031 -0.648 22.821 1.00 95.19 81 LYS A C 1
ATOM 636 O O . LYS A 1 81 ? -2.137 -1.615 22.073 1.00 95.19 81 LYS A O 1
ATOM 641 N N . GLU A 1 82 ? -2.867 0.389 22.774 1.00 95.69 82 GLU A N 1
ATOM 642 C CA . GLU A 1 82 ? -3.936 0.498 21.772 1.00 95.69 82 GLU A CA 1
ATOM 643 C C . GLU A 1 82 ? -3.367 0.646 20.362 1.00 95.69 82 GLU A C 1
ATOM 645 O O . GLU A 1 82 ? -3.861 0.001 19.443 1.00 95.69 82 GLU A O 1
ATOM 650 N N . LYS A 1 83 ? -2.307 1.445 20.186 1.00 95.00 83 LYS A N 1
ATOM 651 C CA . LYS A 1 83 ? -1.642 1.623 18.889 1.00 95.00 83 LYS A CA 1
ATOM 652 C C . LYS A 1 83 ? -1.040 0.316 18.385 1.00 95.00 83 LYS A C 1
ATOM 654 O O . LYS A 1 83 ? -1.211 -0.014 17.219 1.00 95.00 83 LYS A O 1
ATOM 659 N N . ALA A 1 84 ? -0.382 -0.450 19.256 1.00 94.75 84 ALA A N 1
ATOM 660 C CA . ALA A 1 84 ? 0.163 -1.756 18.899 1.00 94.75 84 ALA A CA 1
ATOM 661 C C . ALA A 1 84 ? -0.941 -2.737 18.467 1.00 94.75 84 ALA A C 1
ATOM 663 O O . ALA A 1 84 ? -0.805 -3.392 17.436 1.00 94.75 84 ALA A O 1
ATOM 664 N N . ALA A 1 85 ? -2.055 -2.790 19.206 1.00 95.94 85 ALA A N 1
ATOM 665 C CA . ALA A 1 85 ? -3.202 -3.619 18.839 1.00 95.94 85 ALA A CA 1
ATOM 666 C C . ALA A 1 85 ? -3.826 -3.178 17.503 1.00 95.94 85 ALA A C 1
ATOM 668 O O . ALA A 1 85 ? -4.063 -4.010 16.634 1.00 95.94 85 ALA A O 1
ATOM 669 N N . ALA A 1 86 ? -4.023 -1.874 17.298 1.00 96.12 86 ALA A N 1
ATOM 670 C CA . ALA A 1 86 ? -4.568 -1.344 16.051 1.00 96.12 86 ALA A CA 1
ATOM 671 C C . ALA A 1 86 ? -3.645 -1.597 14.845 1.00 96.12 86 ALA A C 1
ATOM 673 O O . ALA A 1 86 ? -4.116 -1.910 13.755 1.00 96.12 86 ALA A O 1
ATOM 674 N N . ASN A 1 87 ? -2.328 -1.509 15.041 1.00 95.81 87 ASN A N 1
ATOM 675 C CA . ASN A 1 87 ? -1.341 -1.847 14.019 1.00 95.81 87 ASN A CA 1
ATOM 676 C C . ASN A 1 87 ? -1.387 -3.333 13.649 1.00 95.81 87 ASN A C 1
ATOM 678 O O . ASN A 1 87 ? -1.311 -3.658 12.468 1.00 95.81 87 ASN A O 1
ATOM 682 N N . GLN A 1 88 ? -1.550 -4.225 14.631 1.00 96.31 88 GLN A N 1
ATOM 683 C CA . GLN A 1 88 ? -1.732 -5.650 14.360 1.00 96.31 88 GLN A CA 1
ATOM 684 C C . GLN A 1 88 ? -3.007 -5.897 13.550 1.00 96.31 88 GLN A C 1
ATOM 686 O O . GLN A 1 88 ? -2.962 -6.604 12.549 1.00 96.31 88 GLN A O 1
ATOM 691 N N . GLU A 1 89 ? -4.116 -5.250 13.911 1.00 97.06 89 GLU A N 1
ATOM 692 C CA . GLU A 1 89 ? -5.363 -5.385 13.157 1.00 97.06 89 GLU A CA 1
ATOM 693 C C . GLU A 1 89 ? -5.221 -4.937 11.696 1.00 97.06 89 GLU A C 1
ATOM 695 O O . GLU A 1 89 ? -5.743 -5.610 10.810 1.00 97.06 89 GLU A O 1
ATOM 700 N N . LEU A 1 90 ? -4.497 -3.843 11.416 1.00 97.19 90 LEU A N 1
ATOM 701 C CA . LEU A 1 90 ? -4.216 -3.414 10.038 1.00 97.19 90 LEU A CA 1
ATOM 702 C C . LEU A 1 90 ? -3.450 -4.472 9.237 1.00 97.19 90 LEU A C 1
ATOM 704 O O . LEU A 1 90 ? -3.718 -4.642 8.045 1.00 97.19 90 LEU A O 1
ATOM 708 N N . LEU A 1 91 ? -2.493 -5.156 9.866 1.00 97.06 91 LEU A N 1
ATOM 709 C CA . LEU A 1 91 ? -1.742 -6.238 9.231 1.00 97.06 91 LEU A CA 1
ATOM 710 C C . LEU A 1 91 ? -2.645 -7.453 8.980 1.00 97.06 91 LEU A C 1
ATOM 712 O O . LEU A 1 91 ? -2.621 -8.005 7.882 1.00 97.06 91 LEU A O 1
ATOM 716 N N . ASP A 1 92 ? -3.491 -7.813 9.948 1.00 97.75 92 ASP A N 1
ATOM 717 C CA . ASP A 1 92 ? -4.411 -8.953 9.852 1.00 97.75 92 ASP A CA 1
ATOM 718 C C . ASP A 1 92 ? -5.434 -8.783 8.715 1.00 97.75 92 ASP A C 1
ATOM 720 O O . ASP A 1 92 ? -5.799 -9.757 8.055 1.00 97.75 92 ASP A O 1
ATOM 724 N N . VAL A 1 93 ? -5.876 -7.546 8.446 1.00 97.06 93 VAL A N 1
ATOM 725 C CA . VAL A 1 93 ? -6.772 -7.230 7.316 1.00 97.06 93 VAL A CA 1
ATOM 726 C C . VAL A 1 93 ? -6.036 -6.818 6.034 1.00 97.06 93 VAL A C 1
ATOM 728 O O . VAL A 1 93 ? -6.674 -6.378 5.079 1.00 97.06 93 VAL A O 1
ATOM 731 N N . ASN A 1 94 ? -4.707 -6.956 5.988 1.00 96.19 94 ASN A N 1
ATOM 732 C CA . ASN A 1 94 ? -3.866 -6.609 4.839 1.00 96.19 94 ASN A CA 1
ATOM 733 C C . ASN A 1 94 ? -4.062 -5.162 4.332 1.00 96.19 94 ASN A C 1
ATOM 735 O O . ASN A 1 94 ? -4.092 -4.902 3.126 1.00 96.19 94 ASN A O 1
ATOM 739 N N . LEU A 1 95 ? -4.194 -4.209 5.257 1.00 97.25 95 LEU A N 1
ATOM 740 C CA . LEU A 1 95 ? -4.215 -2.768 4.974 1.00 97.25 95 LEU A CA 1
ATOM 741 C C . LEU A 1 95 ? -2.924 -2.057 5.372 1.00 97.25 95 LEU A C 1
ATOM 743 O O . LEU A 1 95 ? -2.763 -0.878 5.058 1.00 97.25 95 LEU A O 1
ATOM 747 N N . GLY A 1 96 ? -2.017 -2.747 6.062 1.00 96.25 96 GLY A N 1
ATOM 748 C CA . GLY A 1 96 ? -0.741 -2.195 6.489 1.00 96.25 96 GLY A CA 1
ATOM 749 C C . GLY A 1 96 ? 0.465 -2.990 6.006 1.00 96.25 96 GLY A C 1
ATOM 750 O O . GLY A 1 96 ? 0.351 -4.137 5.578 1.00 96.25 96 GLY A O 1
ATOM 751 N N . TYR A 1 97 ? 1.633 -2.369 6.113 1.00 95.19 97 TYR A N 1
ATOM 752 C CA . TYR A 1 97 ? 2.939 -3.009 5.992 1.00 95.19 97 TYR A CA 1
ATOM 753 C C . TYR A 1 97 ? 3.886 -2.446 7.057 1.00 95.19 97 TYR A C 1
ATOM 755 O O . TYR A 1 97 ? 3.697 -1.331 7.543 1.00 95.19 97 TYR A O 1
ATOM 763 N N . VAL A 1 98 ? 4.916 -3.207 7.430 1.00 94.31 98 VAL A N 1
ATOM 764 C CA . VAL A 1 98 ? 5.964 -2.727 8.344 1.00 94.31 98 VAL A CA 1
ATOM 765 C C . VAL A 1 98 ? 7.016 -1.974 7.527 1.00 94.31 98 VAL A C 1
ATOM 767 O O . VAL A 1 98 ? 7.676 -2.577 6.681 1.00 94.31 98 VAL A O 1
ATOM 770 N N . SER A 1 99 ? 7.172 -0.667 7.764 1.00 91.06 99 SER A N 1
ATOM 771 C CA . SER A 1 99 ? 8.229 0.135 7.130 1.00 91.06 99 SER A CA 1
ATOM 772 C C . SER A 1 99 ? 9.584 -0.329 7.632 1.00 91.06 99 SER A C 1
ATOM 774 O O . SER A 1 99 ? 9.825 -0.421 8.838 1.00 91.06 99 SER A O 1
ATOM 776 N N . ILE A 1 100 ? 10.496 -0.575 6.701 1.00 89.19 100 ILE A N 1
ATOM 777 C CA . ILE A 1 100 ? 11.826 -1.063 7.054 1.00 89.19 100 ILE A CA 1
ATOM 778 C C . ILE A 1 100 ? 12.739 0.024 7.643 1.00 89.19 100 ILE A C 1
ATOM 780 O O . ILE A 1 100 ? 13.738 -0.306 8.273 1.00 89.19 100 ILE A O 1
ATOM 784 N N . TYR A 1 101 ? 12.418 1.309 7.447 1.00 84.75 101 TYR A N 1
ATOM 785 C CA . TYR A 1 101 ? 13.202 2.421 7.998 1.00 84.75 101 TYR A CA 1
ATOM 786 C C . TYR A 1 101 ? 12.830 2.707 9.445 1.00 84.75 101 TYR A C 1
ATOM 788 O O . TYR A 1 101 ? 13.690 3.030 10.261 1.00 84.75 101 TYR A O 1
ATOM 796 N N . HIS A 1 102 ? 11.541 2.594 9.760 1.00 82.75 102 HIS A N 1
ATOM 797 C CA . HIS A 1 102 ? 11.018 3.064 11.033 1.00 82.75 102 HIS A CA 1
ATOM 798 C C . HIS A 1 102 ? 10.555 1.934 11.958 1.00 82.75 102 HIS A C 1
ATOM 800 O O . HIS A 1 102 ? 10.312 2.179 13.136 1.00 82.75 102 HIS A O 1
ATOM 806 N N . GLY A 1 103 ? 10.380 0.711 11.442 1.00 84.56 103 GLY A N 1
ATOM 807 C CA . GLY A 1 103 ? 9.808 -0.408 12.198 1.00 84.56 103 GLY A CA 1
ATOM 808 C C . GLY A 1 103 ? 8.340 -0.204 12.598 1.00 84.56 103 GLY A C 1
ATOM 809 O O . GLY A 1 103 ? 7.790 -1.009 13.345 1.00 84.56 103 GLY A O 1
ATOM 810 N N . TYR A 1 104 ? 7.696 0.863 12.115 1.00 88.81 104 TYR A N 1
ATOM 811 C CA . TYR A 1 104 ? 6.280 1.145 12.339 1.00 88.81 104 TYR A CA 1
ATOM 812 C C . TYR A 1 104 ? 5.418 0.528 11.243 1.00 88.81 104 TYR A C 1
ATOM 814 O O . TYR A 1 104 ? 5.874 0.314 10.118 1.00 88.81 104 TYR A O 1
ATOM 822 N N . VAL A 1 105 ? 4.149 0.288 11.568 1.00 94.19 105 VAL A N 1
ATOM 823 C CA . VAL A 1 105 ? 3.138 -0.091 10.579 1.00 94.19 105 VAL A CA 1
ATOM 824 C C . VAL A 1 105 ? 2.621 1.167 9.890 1.00 94.19 105 VAL A C 1
ATOM 826 O O . VAL A 1 105 ? 2.178 2.101 10.554 1.00 94.19 105 VAL A O 1
ATOM 829 N N . TRP A 1 106 ? 2.686 1.168 8.563 1.00 94.50 106 TRP A N 1
ATOM 830 C CA . TRP A 1 106 ? 2.126 2.187 7.677 1.00 94.50 106 TRP A CA 1
ATOM 831 C C . TRP A 1 106 ? 0.995 1.572 6.864 1.00 94.50 106 TRP A C 1
ATOM 833 O O . TRP A 1 106 ? 0.952 0.353 6.699 1.00 94.50 106 TRP A O 1
ATOM 843 N N . LEU A 1 107 ? 0.093 2.396 6.331 1.00 95.69 107 LEU A N 1
ATOM 844 C CA . LEU A 1 107 ? -0.915 1.914 5.394 1.00 95.69 107 LEU A CA 1
ATOM 845 C C . LEU A 1 107 ? -0.255 1.502 4.076 1.00 95.69 107 LEU A C 1
ATOM 847 O O . LEU A 1 107 ? 0.585 2.217 3.536 1.00 95.69 107 LEU A O 1
ATOM 851 N N . ASN A 1 108 ? -0.650 0.347 3.548 1.00 96.81 108 ASN A N 1
ATOM 852 C CA . ASN A 1 108 ? -0.286 -0.065 2.196 1.00 96.81 108 ASN A CA 1
ATOM 853 C C . ASN A 1 108 ? -1.178 0.642 1.157 1.00 96.81 108 ASN A C 1
ATOM 855 O O . ASN A 1 108 ? -2.099 1.387 1.503 1.00 96.81 108 ASN A O 1
ATOM 859 N N . LEU A 1 109 ? -0.949 0.380 -0.131 1.00 96.75 109 LEU A N 1
ATOM 860 C CA . LEU A 1 109 ? -1.723 0.997 -1.218 1.00 96.75 109 LEU A CA 1
ATOM 861 C C . LEU A 1 109 ? -3.251 0.830 -1.094 1.00 96.75 109 LEU A C 1
ATOM 863 O O . LEU A 1 109 ? -3.995 1.740 -1.471 1.00 96.75 109 LEU A O 1
ATOM 867 N N . ARG A 1 110 ? -3.735 -0.301 -0.564 1.00 96.50 110 ARG A N 1
ATOM 868 C CA . ARG A 1 110 ? -5.165 -0.527 -0.306 1.00 96.50 110 ARG A CA 1
ATOM 869 C C . ARG A 1 110 ? -5.648 0.279 0.896 1.00 96.50 110 ARG A C 1
ATOM 871 O O . ARG A 1 110 ? -6.694 0.920 0.800 1.00 96.50 110 ARG A O 1
ATOM 878 N N . GLY A 1 111 ? -4.890 0.267 1.992 1.00 96.38 111 GLY A N 1
ATOM 879 C CA . GLY A 1 111 ? -5.175 1.045 3.198 1.00 96.38 111 GLY A CA 1
ATOM 880 C C . GLY A 1 111 ? -5.305 2.536 2.900 1.00 96.38 111 GLY A C 1
ATOM 881 O O . GLY A 1 111 ? -6.320 3.138 3.246 1.00 96.38 111 GLY A O 1
ATOM 882 N N . GLU A 1 112 ? -4.340 3.103 2.174 1.00 95.25 112 GLU A N 1
ATOM 883 C CA . GLU A 1 112 ? -4.352 4.509 1.747 1.00 95.25 112 GLU A CA 1
ATOM 884 C C . GLU A 1 112 ? -5.560 4.825 0.857 1.00 95.25 112 GLU A C 1
ATOM 886 O O . GLU A 1 112 ? -6.269 5.813 1.062 1.00 95.25 112 GLU A O 1
ATOM 891 N N . MET A 1 113 ? -5.853 3.959 -0.119 1.00 95.44 113 MET A N 1
ATOM 892 C CA . MET A 1 113 ? -6.997 4.151 -1.010 1.00 95.44 113 MET A CA 1
ATOM 893 C C . MET A 1 113 ? -8.327 4.157 -0.240 1.00 95.44 113 MET A C 1
ATOM 895 O O . MET A 1 113 ? -9.141 5.061 -0.447 1.00 95.44 113 MET A O 1
ATOM 899 N N . LEU A 1 114 ? -8.543 3.194 0.664 1.00 95.00 114 LEU A N 1
ATOM 900 C CA . LEU A 1 114 ? -9.765 3.123 1.469 1.00 95.00 114 LEU A CA 1
ATOM 901 C C . LEU A 1 114 ? -9.869 4.289 2.454 1.00 95.00 114 LEU A C 1
ATOM 903 O O . LEU A 1 114 ? -10.947 4.861 2.600 1.00 95.00 114 LEU A O 1
ATOM 907 N N . TRP A 1 115 ? -8.761 4.690 3.080 1.00 92.00 115 TRP A N 1
ATOM 908 C CA . TRP A 1 115 ? -8.717 5.869 3.944 1.00 92.00 115 TRP A CA 1
ATOM 909 C C . TRP A 1 115 ? -9.169 7.132 3.195 1.00 92.00 115 TRP A C 1
ATOM 911 O O . TRP A 1 115 ? -10.075 7.843 3.644 1.00 92.00 115 TRP A O 1
ATOM 921 N N . HIS A 1 116 ? -8.614 7.375 2.006 1.00 89.38 116 HIS A N 1
ATOM 922 C CA . HIS A 1 116 ? -9.013 8.500 1.163 1.00 89.38 116 HIS A CA 1
ATOM 923 C C . HIS A 1 116 ? -10.476 8.423 0.704 1.00 89.38 116 HIS A C 1
ATOM 925 O O . HIS A 1 116 ? -11.142 9.454 0.602 1.00 89.38 116 HIS A O 1
ATOM 931 N N . HIS A 1 117 ? -10.985 7.227 0.411 1.00 86.19 117 HIS A N 1
ATOM 932 C CA . HIS A 1 117 ? -12.339 7.053 -0.108 1.00 86.19 117 HIS A CA 1
ATOM 933 C C . HIS A 1 117 ? -13.421 7.156 0.975 1.00 86.19 117 HIS A C 1
ATOM 935 O O . HIS A 1 117 ? -14.413 7.851 0.773 1.00 86.19 117 HIS A O 1
ATOM 941 N N . GLU A 1 118 ? -13.239 6.481 2.107 1.00 80.44 118 GLU A N 1
ATOM 942 C CA . GLU A 1 118 ? -14.268 6.334 3.143 1.00 80.44 118 GLU A CA 1
ATOM 943 C C . GLU A 1 118 ? -14.207 7.457 4.185 1.00 80.44 118 GLU A C 1
ATOM 945 O O . GLU A 1 118 ? -15.228 8.010 4.599 1.00 80.44 118 GLU A O 1
ATOM 950 N N . MET A 1 119 ? -12.998 7.837 4.601 1.00 69.88 119 MET A N 1
ATOM 951 C CA . MET A 1 119 ? -12.817 8.669 5.793 1.00 69.88 119 MET A CA 1
ATOM 952 C C . MET A 1 119 ? -12.599 10.146 5.458 1.00 69.88 119 MET A C 1
ATOM 954 O O . MET A 1 119 ? -13.013 11.015 6.223 1.00 69.88 119 MET A O 1
ATOM 958 N N . MET A 1 120 ? -12.016 10.450 4.293 1.00 65.69 120 MET A N 1
ATOM 959 C CA . MET A 1 120 ? -11.805 11.835 3.843 1.00 65.69 120 MET A CA 1
ATOM 960 C C . MET A 1 120 ? -12.982 12.421 3.051 1.00 65.69 120 MET A C 1
ATOM 962 O O . MET A 1 120 ? -13.055 13.635 2.911 1.00 65.69 120 MET A O 1
ATOM 966 N N . ARG A 1 121 ? -13.926 11.602 2.564 1.00 58.28 121 ARG A N 1
ATOM 967 C CA . ARG A 1 121 ? -15.180 12.087 1.945 1.00 58.28 121 ARG A CA 1
ATOM 968 C C . ARG A 1 121 ? -16.250 12.514 2.949 1.00 58.28 121 ARG A C 1
ATOM 970 O O . ARG A 1 121 ? -17.207 13.175 2.564 1.00 58.28 121 ARG A O 1
ATOM 977 N N . SER A 1 122 ? -16.097 12.115 4.208 1.00 50.12 122 SER A N 1
ATOM 978 C CA . SER A 1 122 ? -17.036 12.408 5.296 1.00 50.12 122 SER A CA 1
ATOM 979 C C . SER A 1 122 ? -16.687 13.703 6.055 1.00 50.12 122 SER A C 1
ATOM 981 O O . SER A 1 122 ? -17.205 13.927 7.149 1.00 50.12 122 SER A O 1
ATOM 983 N N . ARG A 1 123 ? -15.788 14.531 5.505 1.00 45.12 123 ARG A N 1
ATOM 984 C CA . ARG A 1 123 ? -15.369 15.846 6.014 1.00 45.12 123 ARG A CA 1
ATOM 985 C C . ARG A 1 123 ? -15.654 16.915 4.970 1.00 45.12 123 ARG A C 1
ATOM 987 O O . ARG A 1 123 ? -16.012 18.031 5.396 1.00 45.12 123 ARG A O 1
#

Secondary structure (DSSP, 8-state):
--TTS---HHHHHHHHHTTS--S---HHHHHHHHHHTT-EEETTEE-HHHHHHHHHHH--SPPPHHHHHHHHHHHH--SHHHHHHHHHHHHHTT-EEE-TTT--EEE-HHHHHHIIIIISTT-

Organism: Rhizobium etli (NCBI:txid29449)